Protein AF-A0A7Z9S415-F1 (afdb_monomer)

Solvent-accessible surface area (backbone atoms only — not comparable to full-atom values): 5398 Å²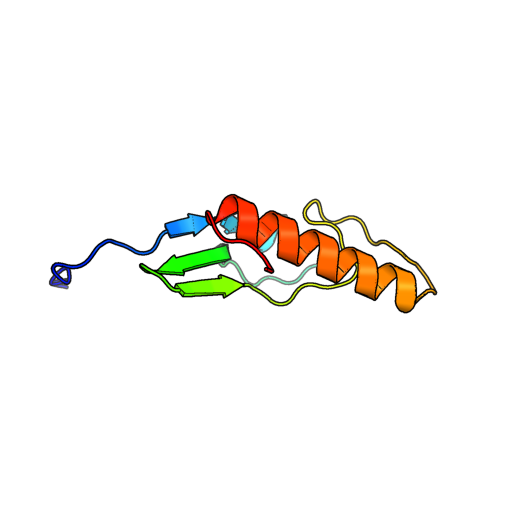 total; per-residue (Å²): 140,84,82,82,77,68,98,63,80,79,63,45,73,39,75,66,46,47,36,71,81,71,39,86,88,70,58,86,72,81,43,81,52,52,48,30,36,32,50,85,95,45,77,49,71,56,91,69,45,28,46,47,98,89,68,51,80,44,41,89,96,32,69,65,52,15,50,53,41,17,50,53,51,49,47,55,52,31,47,78,63,75,45,68,94,118

Secondary structure (DSSP, 8-state):
------SSPPPEEEEEEEHHHH-TT------EEEEEEEETTEEEEPPP-SB-TTS-B--TT-HHHHHHHHHHHHHHHHHHTT----

Structure (mmCIF, N/CA/C/O backbone):
data_AF-A0A7Z9S415-F1
#
_entry.id   AF-A0A7Z9S415-F1
#
loop_
_atom_site.group_PDB
_atom_site.id
_atom_site.type_symbol
_atom_site.label_atom_id
_atom_site.label_alt_id
_atom_site.label_comp_id
_atom_site.label_asym_id
_atom_site.label_entity_id
_atom_site.label_seq_id
_atom_site.pdbx_PDB_ins_code
_atom_site.Cartn_x
_atom_site.Cartn_y
_atom_site.Cartn_z
_atom_site.occupancy
_atom_site.B_iso_or_equiv
_atom_site.auth_seq_id
_atom_site.auth_comp_id
_atom_site.auth_asym_id
_atom_site.auth_atom_id
_atom_site.pdbx_PDB_model_num
ATOM 1 N N . MET A 1 1 ? -13.071 27.574 15.336 1.00 40.09 1 MET A N 1
ATOM 2 C CA . MET A 1 1 ? -13.021 26.261 14.661 1.00 40.09 1 MET A CA 1
ATOM 3 C C . MET A 1 1 ? -13.253 25.207 15.732 1.00 40.09 1 MET A C 1
ATOM 5 O O . MET A 1 1 ? -12.397 25.045 16.588 1.00 40.09 1 MET A O 1
ATOM 9 N N . ALA A 1 2 ? -14.442 24.609 15.785 1.00 35.47 2 ALA A N 1
ATOM 10 C CA . ALA A 1 2 ? -14.786 23.607 16.793 1.00 35.47 2 ALA A CA 1
ATOM 11 C C . ALA A 1 2 ? -14.886 22.250 16.095 1.00 35.47 2 ALA A C 1
ATOM 13 O O . ALA A 1 2 ? -15.735 22.067 15.227 1.00 35.47 2 ALA A O 1
ATOM 14 N N . ALA A 1 3 ? -13.984 21.330 16.431 1.00 54.81 3 ALA A N 1
ATOM 15 C CA . ALA A 1 3 ? -14.087 19.942 16.012 1.00 54.81 3 ALA A CA 1
ATOM 16 C C . ALA A 1 3 ? -14.838 19.178 17.106 1.00 54.81 3 ALA A C 1
ATOM 18 O O . ALA A 1 3 ? -14.304 18.946 18.189 1.00 54.81 3 ALA A O 1
ATOM 19 N N . THR A 1 4 ? -16.085 18.803 16.844 1.00 52.00 4 THR A N 1
ATOM 20 C CA . THR A 1 4 ? -16.774 17.785 17.637 1.00 52.00 4 THR A CA 1
ATOM 21 C C . THR A 1 4 ? -16.186 16.429 17.262 1.00 52.00 4 THR A C 1
ATOM 23 O O . THR A 1 4 ? -16.418 15.912 16.171 1.00 52.00 4 THR A O 1
ATOM 26 N N . LEU A 1 5 ? -15.368 15.862 18.151 1.00 62.84 5 LEU A N 1
ATOM 27 C CA . LEU A 1 5 ? -14.836 14.511 17.983 1.00 62.84 5 LEU A CA 1
ATOM 28 C C . LEU A 1 5 ? -16.010 13.522 17.987 1.00 62.84 5 LEU A C 1
ATOM 30 O O . LEU A 1 5 ? -16.767 13.446 18.956 1.00 62.84 5 LEU A O 1
ATOM 34 N N . SER A 1 6 ? -16.174 12.766 16.901 1.00 60.72 6 SER A N 1
ATOM 35 C CA . SER A 1 6 ? -17.079 11.617 16.877 1.00 60.72 6 SER A CA 1
ATOM 36 C C . SER A 1 6 ? -16.712 10.672 18.024 1.00 60.72 6 SER A C 1
ATOM 38 O O . SER A 1 6 ? -15.533 10.371 18.191 1.00 60.72 6 SER A O 1
ATOM 40 N N . LYS A 1 7 ? -17.691 10.147 18.771 1.00 66.19 7 LYS A N 1
ATOM 41 C CA . LYS A 1 7 ? -17.494 9.183 19.878 1.00 66.19 7 LYS A CA 1
ATOM 42 C C . LYS A 1 7 ? -16.895 7.816 19.457 1.00 66.19 7 LYS A C 1
ATOM 44 O O . LYS A 1 7 ? -16.950 6.869 20.231 1.00 66.19 7 LYS A O 1
ATOM 49 N N . GLY A 1 8 ? -16.383 7.685 18.233 1.00 71.25 8 GLY A N 1
ATOM 50 C CA . GLY A 1 8 ? -15.760 6.469 17.705 1.00 71.25 8 GLY A CA 1
ATOM 51 C C . GLY A 1 8 ? -14.241 6.450 17.893 1.00 71.25 8 GLY A C 1
ATOM 52 O O . GLY A 1 8 ? -13.620 7.467 18.199 1.00 71.25 8 GLY A O 1
ATOM 53 N N . THR A 1 9 ? -13.629 5.285 17.685 1.00 81.19 9 THR A N 1
ATOM 54 C CA . THR A 1 9 ? -12.171 5.123 17.727 1.00 81.19 9 THR A CA 1
ATOM 55 C C . THR A 1 9 ? -11.511 5.911 16.587 1.00 81.19 9 THR A C 1
ATOM 57 O O . THR A 1 9 ? -11.901 5.730 15.430 1.00 81.19 9 THR A O 1
ATOM 60 N N . PRO A 1 10 ? -10.506 6.765 16.864 1.00 89.06 10 PRO A N 1
ATOM 61 C CA . PRO A 1 10 ? -9.742 7.431 15.817 1.00 89.06 10 PRO A CA 1
ATOM 62 C C . PRO A 1 10 ? -9.120 6.422 14.849 1.00 89.06 10 PRO A C 1
ATOM 64 O O . PRO A 1 10 ? -8.601 5.385 15.266 1.00 89.06 10 PRO A O 1
ATOM 67 N N . HIS A 1 11 ? -9.138 6.738 13.554 1.00 92.88 11 HIS A N 1
ATOM 68 C CA . HIS A 1 11 ? -8.449 5.921 12.562 1.00 92.88 11 HIS A CA 1
ATOM 69 C C . HIS A 1 11 ? -6.932 5.957 12.801 1.00 92.88 11 HIS A C 1
ATOM 71 O O . HIS A 1 11 ? -6.358 6.988 13.162 1.00 92.88 11 HIS A O 1
ATOM 77 N N . GLN A 1 12 ? -6.268 4.833 12.566 1.00 95.31 12 GLN A N 1
ATOM 78 C CA . GLN A 1 12 ? -4.822 4.703 12.689 1.00 95.31 12 GLN A CA 1
ATOM 79 C C . GLN A 1 12 ? -4.189 4.816 11.308 1.00 95.31 12 GLN A C 1
ATOM 81 O O . GLN A 1 12 ? -4.616 4.154 10.368 1.00 95.31 12 GLN A O 1
ATOM 86 N N . ARG A 1 13 ? -3.167 5.662 11.180 1.00 96.62 13 ARG A N 1
ATOM 87 C CA . ARG A 1 13 ? -2.381 5.824 9.949 1.00 96.62 13 ARG A CA 1
ATOM 88 C C . ARG A 1 13 ? -1.016 5.177 10.143 1.00 96.62 13 ARG A C 1
ATOM 90 O O . ARG A 1 13 ? -0.291 5.583 11.054 1.00 96.62 13 ARG A O 1
ATOM 97 N N . LEU A 1 14 ? -0.659 4.247 9.269 1.00 96.19 14 LEU A N 1
ATOM 98 C CA . LEU A 1 14 ? 0.551 3.428 9.356 1.00 96.19 14 LEU A CA 1
ATOM 99 C C . LEU A 1 14 ? 1.534 3.802 8.238 1.00 96.19 14 LEU A C 1
ATOM 101 O O . LEU A 1 14 ? 1.126 4.294 7.180 1.00 96.19 14 LEU A O 1
ATOM 105 N N . ARG A 1 15 ? 2.838 3.621 8.494 1.00 94.81 15 ARG A N 1
ATOM 106 C CA . ARG A 1 15 ? 3.944 4.032 7.602 1.00 94.81 15 ARG A CA 1
ATOM 107 C C . ARG A 1 15 ? 3.731 5.434 7.011 1.00 94.81 15 ARG A C 1
ATOM 109 O O . ARG A 1 15 ? 3.548 5.613 5.805 1.00 94.81 15 ARG A O 1
ATOM 116 N N . LYS A 1 16 ? 3.660 6.433 7.894 1.00 95.69 16 LYS A N 1
ATOM 117 C CA . LYS A 1 16 ? 3.502 7.846 7.518 1.00 95.69 16 LYS A CA 1
ATOM 118 C C . LYS A 1 16 ? 4.788 8.351 6.863 1.00 95.69 16 LYS A C 1
ATOM 120 O O . LYS A 1 16 ? 5.869 7.975 7.300 1.00 95.69 16 LYS A O 1
ATOM 125 N N . PHE A 1 17 ? 4.666 9.219 5.868 1.00 93.19 17 PHE A N 1
ATOM 126 C CA . PHE A 1 17 ? 5.809 9.848 5.205 1.00 93.19 17 PHE A CA 1
ATOM 127 C C . PHE A 1 17 ? 5.446 11.244 4.689 1.00 93.19 17 PHE A C 1
ATOM 129 O O . PHE A 1 17 ? 4.265 11.549 4.479 1.00 93.19 17 PHE A O 1
ATOM 136 N N . HIS A 1 18 ? 6.457 12.090 4.494 1.00 93.94 18 HIS A N 1
ATOM 137 C CA . HIS A 1 18 ? 6.322 13.345 3.761 1.00 93.94 18 HIS A CA 1
ATOM 138 C C . HIS A 1 18 ? 6.681 13.114 2.291 1.00 93.94 18 HIS A C 1
ATOM 140 O O . HIS A 1 18 ? 7.601 12.353 1.993 1.00 93.94 18 HIS A O 1
ATOM 146 N N . THR A 1 19 ? 5.967 13.746 1.358 1.00 91.69 19 THR A N 1
ATOM 147 C CA . THR A 1 19 ? 6.263 13.589 -0.078 1.00 91.69 19 THR A CA 1
ATOM 148 C C . THR A 1 19 ? 7.670 14.042 -0.437 1.00 91.69 19 THR A C 1
ATOM 150 O O . THR A 1 19 ? 8.271 13.4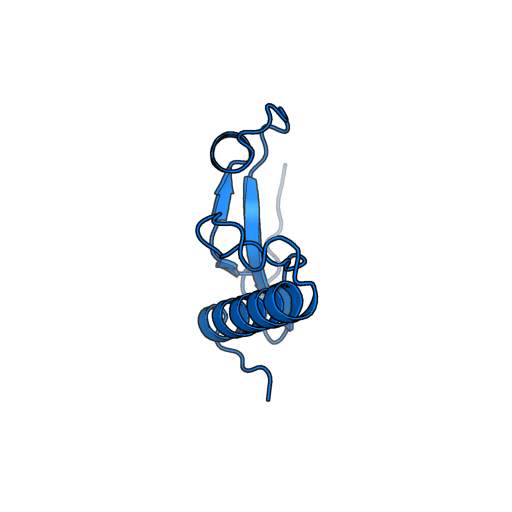54 -1.324 1.00 91.69 19 THR A O 1
ATOM 153 N N . ASP A 1 20 ? 8.209 15.019 0.286 1.00 90.19 20 ASP A N 1
ATOM 154 C CA . ASP A 1 20 ? 9.539 15.575 0.011 1.00 90.19 20 ASP A CA 1
ATOM 155 C C . ASP A 1 20 ? 10.668 14.567 0.302 1.00 90.19 20 ASP A C 1
ATOM 157 O O . ASP A 1 20 ? 11.716 14.620 -0.335 1.00 90.19 20 ASP A O 1
ATOM 161 N N . ASP A 1 21 ? 10.440 13.608 1.208 1.00 88.12 21 ASP A N 1
ATOM 162 C CA . ASP A 1 21 ? 11.405 12.544 1.522 1.00 88.12 21 ASP A CA 1
ATOM 163 C C . ASP A 1 21 ? 11.273 11.342 0.571 1.00 88.12 21 ASP A C 1
ATOM 165 O O . ASP A 1 21 ? 12.236 10.615 0.312 1.00 88.12 21 ASP A O 1
ATOM 169 N N . ALA A 1 22 ? 10.056 11.104 0.074 1.00 85.12 22 ALA A N 1
ATOM 170 C CA . ALA A 1 22 ? 9.716 9.915 -0.702 1.00 85.12 22 ALA A CA 1
ATOM 171 C C . ALA A 1 22 ? 9.843 10.118 -2.219 1.00 85.12 22 ALA A C 1
ATOM 173 O O . ALA A 1 22 ? 10.204 9.180 -2.928 1.00 85.12 22 ALA A O 1
ATOM 174 N N . TYR A 1 23 ? 9.526 11.308 -2.733 1.00 86.19 23 TYR A N 1
ATOM 175 C CA . TYR A 1 23 ? 9.499 11.601 -4.167 1.00 86.19 23 TYR A CA 1
ATOM 176 C C . TYR A 1 23 ? 10.767 12.355 -4.566 1.00 86.19 23 TYR A C 1
ATOM 178 O O . TYR A 1 23 ? 10.853 13.580 -4.514 1.00 86.19 23 TYR A O 1
ATOM 186 N N . LYS A 1 24 ? 11.791 11.582 -4.944 1.00 82.38 24 LYS A N 1
ATOM 187 C CA . LYS A 1 24 ? 13.124 12.088 -5.318 1.00 82.38 24 LYS A CA 1
ATOM 188 C C . LYS A 1 24 ? 13.226 12.532 -6.782 1.00 82.38 24 LYS A C 1
ATOM 190 O O . LYS A 1 24 ? 14.278 12.990 -7.211 1.00 82.38 24 LYS A O 1
ATOM 195 N N . ASP A 1 25 ? 12.141 12.407 -7.537 1.00 83.38 25 ASP A N 1
ATOM 196 C CA . ASP A 1 25 ? 12.008 12.810 -8.941 1.00 83.38 25 ASP A CA 1
ATOM 197 C C . ASP A 1 25 ? 11.731 14.316 -9.117 1.00 83.38 25 ASP A C 1
ATOM 199 O O . ASP A 1 25 ? 11.584 14.801 -10.237 1.00 83.38 25 ASP A O 1
ATOM 203 N N . GLY A 1 26 ? 11.686 15.073 -8.016 1.00 80.69 26 GLY A N 1
ATOM 204 C CA . GLY A 1 26 ? 11.510 16.525 -8.026 1.00 80.69 26 GLY A CA 1
ATOM 205 C C . GLY A 1 26 ? 10.056 16.988 -7.918 1.00 80.69 26 GLY A C 1
ATOM 206 O O . GLY A 1 26 ? 9.801 18.191 -8.020 1.00 80.69 26 GLY A O 1
ATOM 207 N N . GLN A 1 27 ? 9.102 16.081 -7.677 1.00 85.31 27 GLN A N 1
ATOM 208 C CA . GLN A 1 27 ? 7.715 16.454 -7.394 1.00 85.31 27 GLN A CA 1
ATOM 209 C C . GLN A 1 27 ? 7.591 17.224 -6.067 1.00 85.31 27 GLN A C 1
ATOM 211 O O . GLN A 1 27 ? 7.881 16.703 -4.994 1.00 85.31 27 GLN A O 1
ATOM 216 N N . LYS A 1 28 ? 7.090 18.467 -6.121 1.00 88.12 28 LYS A N 1
ATOM 217 C CA . LYS A 1 28 ? 6.938 19.356 -4.951 1.00 88.12 28 LYS A CA 1
ATOM 218 C C . LYS A 1 28 ? 5.500 19.394 -4.432 1.00 88.12 28 LYS A C 1
ATOM 220 O O . LYS A 1 28 ? 4.814 20.404 -4.566 1.00 88.12 28 LYS A O 1
ATOM 225 N N . LEU A 1 29 ? 5.029 18.283 -3.867 1.00 91.19 29 LEU A N 1
ATOM 226 C CA . LEU A 1 29 ? 3.665 18.196 -3.324 1.00 91.19 29 LEU A CA 1
ATOM 227 C C . LEU A 1 29 ? 3.543 18.713 -1.882 1.00 91.19 29 LEU A C 1
ATOM 229 O O . LEU A 1 29 ? 2.450 19.111 -1.486 1.00 91.19 29 LEU A O 1
ATOM 233 N N . GLY A 1 30 ? 4.628 18.700 -1.096 1.00 92.25 30 GLY A N 1
ATOM 234 C CA . GLY A 1 30 ? 4.660 19.251 0.262 1.00 92.25 30 GLY A CA 1
ATOM 235 C C . GLY A 1 30 ? 3.586 18.698 1.211 1.00 92.25 30 GLY A C 1
ATOM 236 O O . GLY A 1 30 ? 3.024 19.452 2.004 1.00 92.25 30 GLY A O 1
ATOM 237 N N . THR A 1 31 ? 3.230 17.411 1.102 1.00 92.38 31 THR A N 1
ATOM 238 C CA . THR A 1 31 ? 2.100 16.827 1.843 1.00 92.38 31 THR A CA 1
ATOM 239 C C . THR A 1 31 ? 2.460 15.555 2.612 1.00 92.38 31 THR A C 1
ATOM 241 O O . THR A 1 31 ? 3.448 14.875 2.339 1.00 92.38 31 THR A O 1
ATOM 244 N N . ARG A 1 32 ? 1.630 15.218 3.608 1.00 94.56 32 ARG A N 1
ATOM 245 C CA . ARG A 1 32 ? 1.833 14.088 4.532 1.00 94.56 32 ARG A CA 1
ATOM 246 C C . ARG A 1 32 ? 0.921 12.918 4.202 1.00 94.56 32 ARG A C 1
ATOM 248 O O . ARG A 1 32 ? -0.260 12.931 4.560 1.00 94.56 32 ARG A O 1
ATOM 255 N N . PHE A 1 33 ? 1.481 11.850 3.656 1.00 94.00 33 PHE A N 1
ATOM 256 C CA . PHE A 1 33 ? 0.760 10.622 3.322 1.00 94.00 33 PHE A CA 1
ATOM 257 C C . PHE A 1 33 ? 1.049 9.482 4.306 1.00 94.00 33 PHE A C 1
ATOM 259 O O . PHE A 1 33 ? 1.793 9.619 5.277 1.00 94.00 33 PHE A O 1
ATOM 266 N N . CYS A 1 34 ? 0.341 8.372 4.122 1.00 95.94 34 CYS A N 1
ATOM 267 C CA . CYS A 1 34 ? 0.541 7.105 4.820 1.00 95.94 34 CYS A CA 1
ATOM 268 C C . CYS A 1 34 ? 0.290 5.960 3.837 1.00 95.94 34 CYS A C 1
ATOM 270 O O . CYS A 1 34 ? -0.409 6.158 2.841 1.00 95.94 34 CYS A O 1
ATOM 272 N N . LYS A 1 35 ? 0.863 4.780 4.091 1.00 95.31 35 LYS A N 1
ATOM 273 C CA . LYS A 1 35 ? 0.694 3.633 3.182 1.00 95.31 35 LYS A CA 1
ATOM 274 C C . LYS A 1 35 ? -0.578 2.834 3.464 1.00 95.31 35 LYS A C 1
ATOM 276 O O . LYS A 1 35 ? -1.166 2.309 2.521 1.00 95.31 35 LYS A O 1
ATOM 281 N N . SER A 1 36 ? -1.034 2.808 4.715 1.00 96.94 36 SER A N 1
ATOM 282 C CA . SER A 1 36 ? -2.300 2.181 5.102 1.00 96.94 36 SER A CA 1
ATOM 283 C C . SER A 1 36 ? -3.019 2.946 6.217 1.00 96.94 36 SER A C 1
ATOM 285 O O . SER A 1 36 ? -2.412 3.703 6.988 1.00 96.94 36 SER A O 1
ATOM 287 N N . VAL A 1 37 ? -4.343 2.783 6.266 1.00 97.38 37 VAL A N 1
ATOM 288 C CA . VAL A 1 37 ? -5.227 3.343 7.294 1.00 97.38 37 VAL A CA 1
ATOM 289 C C . VAL A 1 37 ? -6.147 2.256 7.829 1.00 97.38 37 VAL A C 1
ATOM 291 O O . VAL A 1 37 ? -6.872 1.642 7.052 1.00 97.38 37 VAL A O 1
ATOM 294 N N . ARG A 1 38 ? -6.183 2.072 9.151 1.00 95.00 38 ARG A N 1
ATOM 295 C CA . ARG A 1 38 ? -7.199 1.255 9.825 1.00 95.00 38 ARG A CA 1
ATOM 296 C C . ARG A 1 38 ? -8.268 2.150 10.434 1.00 95.00 38 ARG A C 1
ATOM 298 O O . ARG A 1 38 ? -7.965 2.993 11.277 1.00 95.00 38 ARG A O 1
ATOM 305 N N . ALA A 1 39 ? -9.517 1.947 10.041 1.00 93.62 39 ALA A N 1
ATOM 306 C CA . ALA A 1 39 ? -10.680 2.609 10.617 1.00 93.62 39 ALA A CA 1
ATOM 307 C C . ALA A 1 39 ? -11.663 1.537 11.103 1.00 93.62 39 ALA A C 1
ATOM 309 O O . ALA A 1 39 ? -12.469 1.023 10.330 1.00 93.62 39 ALA A O 1
ATOM 310 N N . GLY A 1 40 ? -11.554 1.176 12.385 1.00 89.81 40 GLY A N 1
ATOM 311 C CA . GLY A 1 40 ? -12.320 0.075 12.968 1.00 89.81 40 GLY A CA 1
ATOM 312 C C . GLY A 1 40 ? -11.939 -1.275 12.354 1.00 89.81 40 GLY A C 1
ATOM 313 O O . GLY A 1 40 ? -10.807 -1.740 12.517 1.00 89.81 40 GLY A O 1
ATOM 314 N N . ASP A 1 41 ? -12.902 -1.882 11.666 1.00 91.38 41 ASP A N 1
ATOM 315 C CA . ASP A 1 41 ? -12.827 -3.172 10.971 1.00 91.38 41 ASP A CA 1
ATOM 316 C C . ASP A 1 41 ? -12.361 -3.062 9.510 1.00 91.38 41 ASP A C 1
ATOM 318 O O . ASP A 1 41 ? -12.137 -4.075 8.856 1.00 91.38 41 ASP A O 1
ATOM 322 N N . ARG A 1 42 ? -12.196 -1.842 8.986 1.00 94.00 42 ARG A N 1
ATOM 323 C CA . ARG A 1 42 ? -11.785 -1.602 7.598 1.00 94.00 42 ARG A CA 1
ATOM 324 C C . ARG A 1 42 ? -10.332 -1.162 7.515 1.00 94.00 42 ARG A C 1
ATOM 326 O O . ARG A 1 42 ? -9.900 -0.270 8.252 1.00 94.00 42 ARG A O 1
ATOM 333 N N . VAL A 1 43 ? -9.613 -1.731 6.552 1.00 95.88 43 VAL A N 1
ATOM 334 C CA . VAL A 1 43 ? -8.258 -1.319 6.179 1.00 95.88 43 VAL A CA 1
ATOM 335 C C . VAL A 1 43 ? -8.283 -0.736 4.770 1.00 95.88 43 VAL A C 1
ATOM 337 O O . VAL A 1 43 ? -8.790 -1.352 3.839 1.00 95.88 43 VAL A O 1
ATOM 340 N N . TYR A 1 44 ? -7.727 0.462 4.619 1.00 96.19 44 TYR A N 1
ATOM 341 C CA . TYR A 1 44 ? -7.550 1.138 3.339 1.00 96.19 44 TYR A CA 1
ATOM 342 C C . TYR A 1 44 ? -6.065 1.159 3.000 1.00 96.19 44 TYR A C 1
ATOM 344 O O . TYR A 1 44 ? -5.253 1.657 3.785 1.00 96.19 44 TYR A O 1
ATOM 352 N N . LEU A 1 45 ? -5.712 0.640 1.829 1.00 95.50 45 LEU A N 1
ATOM 353 C CA . LEU A 1 45 ? -4.339 0.590 1.340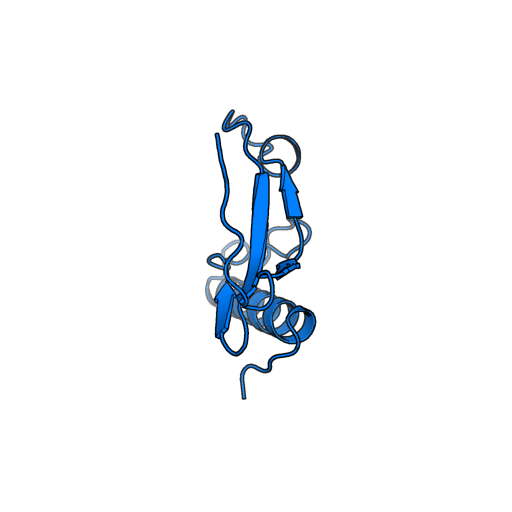 1.00 95.50 45 LEU A CA 1
ATOM 354 C C . LEU A 1 45 ? -4.143 1.599 0.214 1.00 95.50 45 LEU A C 1
ATOM 356 O O . LEU A 1 45 ? -4.992 1.756 -0.663 1.00 95.50 45 LEU A O 1
ATOM 360 N N . ARG A 1 46 ? -2.982 2.253 0.201 1.00 93.50 46 ARG A N 1
ATOM 361 C CA . ARG A 1 46 ? -2.504 2.956 -0.992 1.00 93.50 46 ARG A CA 1
ATOM 362 C C . ARG A 1 46 ? -2.158 1.917 -2.069 1.00 93.50 46 ARG A C 1
ATOM 364 O O . ARG A 1 46 ? -1.674 0.839 -1.734 1.00 93.50 46 ARG A O 1
ATOM 371 N N . GLY A 1 47 ? -2.341 2.250 -3.348 1.00 93.69 47 GL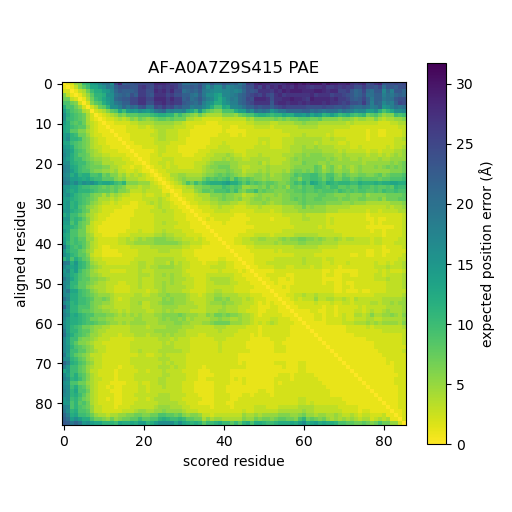Y A N 1
ATOM 372 C CA . GLY A 1 47 ? -1.991 1.354 -4.459 1.00 93.69 47 GLY A CA 1
ATOM 373 C C . GLY A 1 47 ? -0.526 0.892 -4.414 1.00 93.69 47 GLY A C 1
ATOM 374 O O . GLY A 1 47 ? 0.388 1.718 -4.298 1.00 93.69 47 GLY A O 1
ATOM 375 N N . GLN A 1 48 ? -0.309 -0.421 -4.475 1.00 96.06 48 GLN A N 1
ATOM 376 C CA . GLN A 1 48 ? 1.026 -1.023 -4.480 1.00 96.06 48 GLN A CA 1
ATOM 377 C C . GLN A 1 48 ? 1.502 -1.294 -5.908 1.00 96.06 48 GLN A C 1
ATOM 379 O O . GLN A 1 48 ? 0.705 -1.528 -6.811 1.00 96.06 48 GLN A O 1
ATOM 384 N N . THR A 1 49 ? 2.816 -1.223 -6.097 1.00 94.81 49 THR A N 1
ATOM 385 C CA . THR A 1 49 ? 3.513 -1.416 -7.375 1.00 94.81 49 THR A CA 1
ATOM 386 C C . THR A 1 49 ? 4.718 -2.336 -7.160 1.00 94.81 49 THR A C 1
ATOM 388 O O . THR A 1 49 ? 4.973 -2.756 -6.031 1.00 94.81 49 THR A O 1
ATOM 391 N N . GLY A 1 50 ? 5.502 -2.592 -8.214 1.00 96.38 50 GLY A N 1
ATOM 392 C CA . GLY A 1 50 ? 6.767 -3.335 -8.131 1.00 96.38 50 GLY A CA 1
ATOM 393 C C . GLY A 1 50 ? 7.885 -2.655 -7.325 1.00 96.38 50 GLY A C 1
ATOM 394 O O . GLY A 1 50 ? 8.993 -3.175 -7.258 1.00 96.38 50 GLY A O 1
ATOM 395 N N . SER A 1 51 ? 7.635 -1.496 -6.713 1.00 94.75 51 SER A N 1
ATOM 396 C CA . SER A 1 51 ? 8.579 -0.869 -5.785 1.00 94.75 51 SER A CA 1
ATOM 397 C C . SER A 1 51 ? 8.402 -1.439 -4.380 1.00 94.75 51 SER A C 1
ATOM 399 O O . SER A 1 51 ? 7.281 -1.481 -3.877 1.00 94.75 51 SER A O 1
ATOM 401 N N . SER A 1 52 ? 9.486 -1.827 -3.713 1.00 94.56 52 SER A N 1
ATOM 402 C CA . SER A 1 52 ? 9.468 -2.251 -2.313 1.00 94.56 52 SER A CA 1
ATOM 403 C C . SER A 1 52 ? 8.974 -1.129 -1.393 1.00 94.56 52 SER A C 1
ATOM 405 O O . SER A 1 52 ? 8.931 0.056 -1.754 1.00 94.56 52 SER A O 1
ATOM 407 N N . LEU A 1 53 ? 8.602 -1.479 -0.159 1.00 93.12 53 LEU A N 1
ATOM 408 C CA . LEU A 1 53 ? 8.149 -0.482 0.809 1.00 93.12 53 LEU A CA 1
ATOM 409 C C . LEU A 1 53 ? 9.246 0.521 1.211 1.00 93.12 53 LEU A C 1
ATOM 411 O O . LEU A 1 53 ? 8.875 1.613 1.656 1.00 93.12 53 LEU A O 1
ATOM 415 N N . ASP A 1 54 ? 10.516 0.188 0.972 1.00 90.12 54 ASP A N 1
ATOM 416 C CA . ASP A 1 54 ? 11.702 1.022 1.216 1.00 90.12 54 ASP A CA 1
ATOM 417 C C . ASP A 1 54 ? 12.130 1.842 -0.017 1.00 90.12 54 ASP A C 1
ATOM 419 O O . ASP A 1 54 ? 12.997 2.709 0.076 1.00 90.12 54 ASP A O 1
ATOM 423 N N . GLY A 1 55 ? 11.461 1.642 -1.160 1.00 88.62 55 GLY A N 1
ATOM 424 C CA . GLY A 1 55 ? 11.623 2.460 -2.366 1.00 88.62 55 GLY A CA 1
ATOM 425 C C . GLY A 1 55 ? 12.509 1.856 -3.456 1.00 88.62 55 GLY A C 1
ATOM 426 O O . GLY A 1 55 ? 12.787 2.537 -4.441 1.00 88.62 5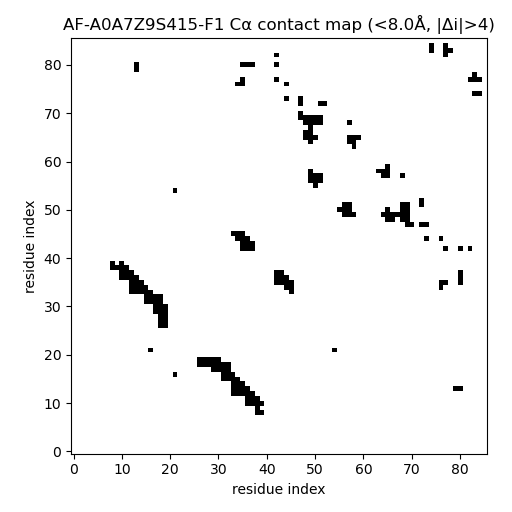5 GLY A O 1
ATOM 427 N N . GLU A 1 56 ? 12.927 0.599 -3.327 1.00 91.81 56 GLU A N 1
ATOM 428 C CA . GLU A 1 56 ? 13.703 -0.092 -4.363 1.00 91.81 56 GLU A CA 1
ATOM 429 C C . GLU A 1 56 ? 12.789 -0.641 -5.459 1.00 91.81 56 GLU A C 1
ATOM 431 O O . GLU A 1 56 ? 11.731 -1.194 -5.170 1.00 91.81 56 GLU A O 1
ATOM 436 N N . PHE A 1 57 ? 13.176 -0.509 -6.728 1.00 93.44 57 PHE A N 1
ATOM 437 C CA . PHE A 1 57 ? 12.398 -1.055 -7.841 1.00 93.44 57 PHE A CA 1
ATOM 438 C C . PHE A 1 57 ? 12.776 -2.516 -8.112 1.00 93.44 57 PHE A C 1
ATOM 440 O O . PHE A 1 57 ? 13.942 -2.821 -8.356 1.00 93.44 57 PHE A O 1
ATOM 447 N N . VAL A 1 58 ? 11.788 -3.411 -8.090 1.00 96.50 58 VAL A N 1
ATOM 448 C CA . VAL A 1 58 ? 11.961 -4.858 -8.281 1.00 96.50 58 VAL A CA 1
ATOM 449 C C . VAL A 1 58 ? 11.380 -5.277 -9.631 1.00 96.50 58 VAL A C 1
ATOM 451 O O . VAL A 1 58 ? 10.323 -4.797 -10.031 1.00 96.50 58 VAL A O 1
ATOM 454 N N . GLY A 1 59 ? 12.053 -6.201 -10.325 1.00 94.81 59 GLY A N 1
ATOM 455 C CA . GLY A 1 59 ? 11.537 -6.794 -11.564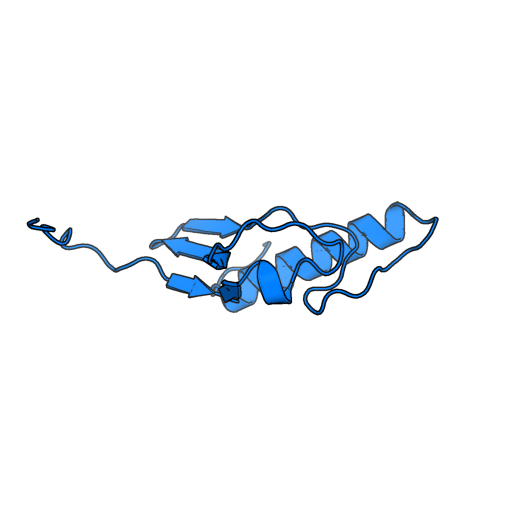 1.00 94.81 59 GLY A CA 1
ATOM 456 C C . GLY A 1 59 ? 11.682 -5.889 -12.789 1.00 94.81 59 GLY A C 1
ATOM 457 O O . GLY A 1 59 ? 10.740 -5.728 -13.560 1.00 94.81 59 GLY A O 1
ATOM 458 N N . ASN A 1 60 ? 12.846 -5.262 -12.987 1.00 95.88 60 ASN A N 1
ATOM 459 C CA . ASN A 1 60 ? 13.077 -4.445 -14.180 1.00 95.88 60 ASN A CA 1
ATOM 460 C C . ASN A 1 60 ? 12.934 -5.279 -15.464 1.00 95.88 60 ASN A C 1
ATOM 462 O O . ASN A 1 60 ? 13.691 -6.221 -15.679 1.00 95.88 60 ASN A O 1
ATOM 466 N N . GLY A 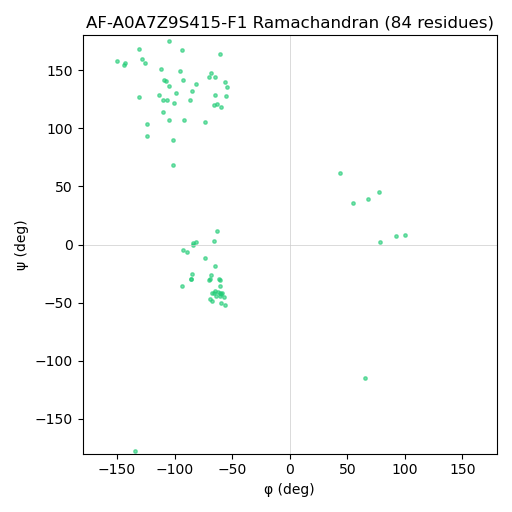1 61 ? 11.967 -4.917 -16.310 1.00 96.75 61 GLY A N 1
ATOM 467 C CA . GLY A 1 61 ? 11.612 -5.678 -17.513 1.00 96.75 61 GLY A CA 1
ATOM 468 C C . GLY A 1 61 ? 10.744 -6.920 -17.266 1.00 96.75 61 GLY A C 1
ATOM 469 O O . GLY A 1 61 ? 10.402 -7.601 -18.226 1.00 96.75 61 GLY A O 1
ATOM 470 N N . ASP A 1 62 ? 10.351 -7.196 -16.020 1.00 97.88 62 ASP A N 1
ATOM 471 C CA . ASP A 1 62 ? 9.550 -8.359 -15.632 1.00 97.88 62 ASP A CA 1
ATOM 472 C C . ASP A 1 62 ? 8.269 -7.925 -14.901 1.00 97.88 62 ASP A C 1
ATOM 474 O O . ASP A 1 62 ? 8.277 -7.553 -13.725 1.00 97.88 62 ASP A O 1
ATOM 478 N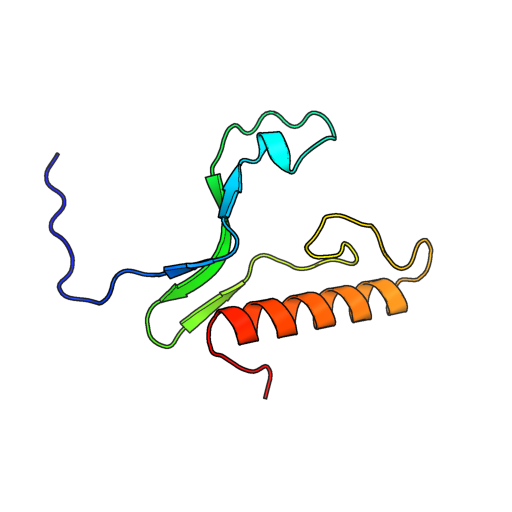 N . ALA A 1 63 ? 7.143 -7.979 -15.615 1.00 97.50 63 ALA A N 1
ATOM 479 C CA . ALA A 1 63 ? 5.840 -7.619 -15.066 1.00 97.50 63 ALA A CA 1
ATOM 480 C C . ALA A 1 63 ? 5.334 -8.615 -14.005 1.00 97.50 63 ALA A C 1
ATOM 482 O O . ALA A 1 63 ? 4.617 -8.206 -13.091 1.00 97.50 63 ALA A O 1
ATOM 483 N N . GLY A 1 64 ? 5.710 -9.896 -14.100 1.00 98.38 64 GLY A N 1
ATOM 484 C CA . GLY A 1 64 ? 5.332 -10.918 -13.124 1.00 98.38 64 GLY A CA 1
ATOM 485 C C . GLY A 1 64 ? 6.007 -10.658 -11.782 1.00 98.38 64 GLY A C 1
ATOM 486 O O . GLY A 1 64 ? 5.333 -10.533 -10.762 1.00 98.38 64 GLY A O 1
ATOM 487 N N . ALA A 1 65 ? 7.320 -10.422 -11.801 1.00 98.06 65 ALA A N 1
ATOM 488 C CA . ALA A 1 65 ? 8.074 -10.066 -10.600 1.00 98.06 65 ALA A CA 1
ATOM 489 C C . ALA A 1 65 ? 7.579 -8.758 -9.949 1.00 98.06 65 ALA A C 1
ATOM 491 O O . ALA A 1 65 ? 7.557 -8.641 -8.721 1.00 98.06 65 ALA A O 1
ATOM 492 N N . GLN A 1 66 ? 7.147 -7.773 -10.748 1.00 98.44 66 GLN A N 1
ATOM 493 C CA . GLN A 1 66 ? 6.550 -6.534 -10.233 1.00 98.44 66 GLN A CA 1
ATOM 494 C C . GLN A 1 66 ? 5.196 -6.776 -9.555 1.00 98.44 66 GLN A C 1
ATOM 496 O O . GLN A 1 66 ? 4.926 -6.189 -8.504 1.00 98.44 66 GLN A O 1
ATOM 501 N N . ALA A 1 67 ? 4.351 -7.631 -10.138 1.00 98.19 67 ALA A N 1
ATOM 502 C CA . ALA A 1 67 ? 3.073 -8.013 -9.547 1.00 98.19 67 ALA A CA 1
ATOM 503 C C . ALA A 1 67 ? 3.279 -8.774 -8.228 1.00 98.19 67 ALA A C 1
ATOM 505 O O . ALA A 1 67 ? 2.658 -8.431 -7.220 1.00 98.19 67 ALA A O 1
ATOM 506 N N . ASP A 1 68 ? 4.220 -9.719 -8.196 1.00 98.06 68 ASP A N 1
ATOM 507 C CA . ASP A 1 68 ? 4.577 -10.455 -6.982 1.00 98.06 68 ASP A CA 1
ATOM 508 C C . ASP A 1 68 ? 5.079 -9.517 -5.881 1.00 98.06 68 ASP A C 1
ATOM 510 O O . ASP A 1 68 ? 4.694 -9.646 -4.717 1.00 98.06 68 ASP A O 1
ATOM 514 N N . GLN A 1 69 ? 5.911 -8.530 -6.229 1.00 98.38 69 GLN A N 1
ATOM 515 C CA . GLN A 1 69 ? 6.367 -7.532 -5.264 1.00 98.38 69 GLN A CA 1
ATOM 516 C C . GLN A 1 69 ? 5.214 -6.661 -4.746 1.00 98.38 69 GLN A C 1
ATOM 518 O O . GLN A 1 69 ? 5.153 -6.381 -3.546 1.00 98.38 69 GLN A O 1
ATOM 523 N N . ALA A 1 70 ? 4.277 -6.266 -5.611 1.00 97.69 70 ALA A N 1
ATOM 524 C CA . ALA A 1 70 ? 3.094 -5.521 -5.191 1.00 97.69 70 ALA A CA 1
ATOM 525 C C . ALA A 1 70 ? 2.243 -6.328 -4.195 1.00 97.69 70 ALA A C 1
ATOM 527 O O . ALA A 1 70 ? 1.813 -5.775 -3.182 1.00 97.69 70 ALA A O 1
ATOM 528 N N . MET A 1 71 ? 2.062 -7.632 -4.430 1.00 97.69 71 MET A N 1
ATOM 529 C CA . MET A 1 71 ? 1.341 -8.522 -3.514 1.00 97.69 71 MET A CA 1
ATOM 530 C C . MET A 1 71 ? 2.066 -8.684 -2.174 1.00 97.69 71 MET A C 1
ATOM 532 O O . MET A 1 71 ? 1.428 -8.570 -1.130 1.00 97.69 71 MET A O 1
ATOM 536 N N . LYS A 1 72 ? 3.400 -8.831 -2.171 1.00 97.62 72 LYS A N 1
ATOM 537 C CA . LYS A 1 72 ? 4.202 -8.840 -0.930 1.00 97.62 72 LYS A CA 1
ATOM 538 C C . LYS A 1 72 ? 3.988 -7.566 -0.112 1.00 97.62 72 LYS A C 1
ATOM 540 O O . LYS A 1 72 ? 3.765 -7.633 1.093 1.00 97.62 72 LYS A O 1
ATOM 545 N N . ASN A 1 73 ? 3.999 -6.409 -0.775 1.00 97.56 73 ASN A N 1
ATOM 546 C CA . ASN A 1 73 ? 3.748 -5.133 -0.113 1.00 97.56 73 ASN A CA 1
ATOM 547 C C . ASN A 1 73 ? 2.336 -5.071 0.494 1.00 97.56 73 ASN A C 1
ATOM 549 O O . ASN A 1 73 ? 2.174 -4.553 1.597 1.00 97.56 73 ASN A O 1
ATOM 553 N N . ILE A 1 74 ? 1.318 -5.575 -0.216 1.00 97.25 74 ILE A N 1
ATOM 554 C CA . ILE A 1 74 ? -0.067 -5.635 0.277 1.00 97.25 74 ILE A CA 1
ATOM 555 C C . ILE A 1 74 ? -0.136 -6.475 1.551 1.00 97.25 74 ILE A C 1
ATOM 557 O O . ILE A 1 74 ? -0.657 -5.984 2.552 1.00 97.25 74 ILE A O 1
ATOM 561 N N . THR A 1 75 ? 0.431 -7.683 1.538 1.00 97.31 75 THR A N 1
ATOM 562 C CA . THR A 1 75 ? 0.442 -8.579 2.701 1.00 97.31 75 THR A CA 1
ATOM 563 C C . THR A 1 75 ? 1.072 -7.902 3.914 1.00 97.31 75 THR A C 1
ATOM 565 O O . THR A 1 75 ? 0.412 -7.778 4.942 1.00 97.31 75 THR A O 1
ATOM 568 N N . THR A 1 76 ? 2.278 -7.340 3.779 1.00 97.50 76 THR A N 1
ATOM 569 C CA . THR A 1 76 ? 2.946 -6.639 4.889 1.00 97.50 76 THR A CA 1
ATOM 570 C C . THR A 1 76 ? 2.114 -5.472 5.429 1.00 97.50 76 THR A C 1
ATOM 572 O O . THR A 1 76 ? 2.014 -5.285 6.638 1.00 97.50 76 THR A O 1
ATOM 575 N N . LEU A 1 77 ? 1.488 -4.672 4.557 1.00 96.88 77 LEU A N 1
ATOM 576 C CA . LEU A 1 77 ? 0.678 -3.531 4.998 1.00 96.88 77 LEU A CA 1
ATOM 577 C C . LEU A 1 77 ? -0.634 -3.947 5.681 1.00 96.88 77 LEU A C 1
ATOM 579 O O . LEU A 1 77 ? -1.116 -3.202 6.540 1.00 96.88 77 LEU A O 1
ATOM 583 N N . LEU A 1 78 ? -1.222 -5.085 5.295 1.00 96.31 78 LEU A N 1
ATOM 584 C CA . LEU A 1 78 ? -2.380 -5.670 5.977 1.00 96.31 78 LEU A CA 1
ATOM 585 C C . LEU A 1 78 ? -1.983 -6.199 7.356 1.00 96.31 78 LEU A C 1
ATOM 587 O O . LEU A 1 78 ? -2.638 -5.853 8.338 1.00 96.31 78 LEU A O 1
ATOM 591 N N . GLU A 1 79 ? -0.879 -6.940 7.447 1.00 96.81 79 GLU A N 1
ATOM 592 C CA . GLU A 1 79 ? -0.364 -7.490 8.707 1.00 96.81 79 GLU A CA 1
ATOM 593 C C . GLU A 1 79 ? -0.030 -6.383 9.714 1.00 96.81 79 GLU A C 1
ATOM 595 O O . GLU A 1 79 ? -0.448 -6.443 10.870 1.00 96.81 79 GLU A O 1
ATOM 600 N N . GLU A 1 80 ? 0.632 -5.308 9.272 1.00 96.19 80 GLU A N 1
ATOM 601 C CA . GLU A 1 80 ? 0.897 -4.120 10.099 1.00 96.19 80 GLU A CA 1
ATOM 602 C C . GLU A 1 80 ? -0.384 -3.423 10.569 1.00 96.19 80 GLU A C 1
ATOM 604 O O . GLU A 1 80 ? -0.411 -2.794 11.629 1.00 96.19 80 GLU A O 1
ATOM 609 N N . ALA A 1 81 ? -1.453 -3.523 9.780 1.00 95.31 81 ALA A N 1
ATOM 610 C CA . ALA A 1 81 ? -2.773 -3.048 10.152 1.00 95.31 81 ALA A CA 1
ATOM 611 C C . ALA A 1 81 ? -3.552 -4.064 10.997 1.00 95.31 81 ALA A C 1
ATOM 613 O O . ALA A 1 81 ? -4.682 -3.765 11.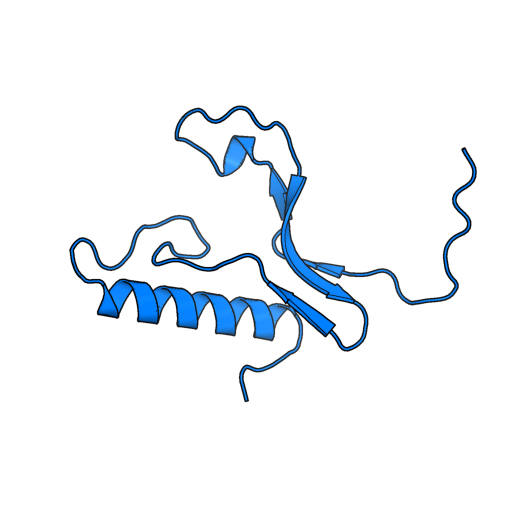373 1.00 95.31 81 ALA A O 1
ATOM 614 N N . GLY A 1 82 ? -2.985 -5.225 11.334 1.00 94.69 82 GLY A N 1
ATOM 615 C CA . GLY A 1 82 ? -3.646 -6.292 12.083 1.00 94.69 82 GLY A CA 1
ATOM 616 C C . GLY A 1 82 ? -4.769 -6.972 11.297 1.00 94.69 82 GLY A C 1
ATOM 617 O O . GLY A 1 82 ? -5.832 -7.217 11.873 1.00 94.69 82 GLY A O 1
ATOM 618 N N . ALA A 1 83 ? -4.557 -7.188 9.998 1.00 94.12 83 ALA A N 1
ATOM 619 C CA . ALA A 1 83 ? -5.418 -7.917 9.067 1.00 94.12 83 ALA A CA 1
ATOM 620 C C . ALA A 1 83 ? -4.597 -8.942 8.253 1.00 94.12 83 ALA A C 1
ATOM 622 O O . ALA A 1 83 ? -3.369 -8.893 8.255 1.00 94.12 83 ALA A O 1
ATOM 623 N N . SER A 1 84 ? -5.276 -9.843 7.541 1.00 92.50 84 SER A N 1
ATOM 624 C CA . SER A 1 84 ? -4.686 -10.847 6.643 1.00 92.50 84 SER A CA 1
ATOM 625 C C . SER A 1 84 ? -5.308 -10.761 5.242 1.00 92.50 84 SER A C 1
ATOM 627 O O . SER A 1 84 ? -6.418 -10.244 5.103 1.00 92.50 84 SER A O 1
ATOM 629 N N . PRO A 1 85 ? -4.607 -11.232 4.196 1.00 84.31 85 PRO A N 1
ATOM 630 C CA . PRO A 1 85 ? -5.184 -11.413 2.862 1.00 84.31 85 PRO A CA 1
ATOM 631 C C . PRO A 1 85 ? -6.138 -12.623 2.751 1.00 84.31 85 PRO A C 1
ATOM 633 O O . PRO A 1 85 ? -6.843 -12.712 1.748 1.00 84.31 85 PRO A O 1
ATOM 636 N N . ASP A 1 86 ? -6.157 -13.505 3.759 1.00 73.75 86 ASP A N 1
ATOM 637 C CA . ASP A 1 86 ? -7.065 -14.660 3.898 1.00 73.75 86 ASP A CA 1
ATOM 638 C C . ASP A 1 86 ? -8.379 -14.306 4.608 1.00 73.75 86 ASP A C 1
ATOM 640 O O . ASP A 1 86 ? -8.311 -13.544 5.609 1.00 73.75 86 ASP A O 1
#

Foldseek 3Di:
DDDDDDPADDKDFAQKDFCVVQPPVPDDPRDIHGQWIGDPPDIDGDQFWCAAPVGRHFQVVHRVSGVVRRVVNVQVSQVVNVHGPD

pLDDT: mean 89.86, std 12.47, range [35.47, 98.44]

Mean predicted aligned error: 5.41 Å

Radius of gyration: 15.6 Å; Cα contacts (8 Å, |Δi|>4): 114; chains: 1; bounding box: 31×41×37 Å

Sequence (86 aa):
MAATLSKGTPHQRLRKFHTDDAYKDGQKLGTRFCKSVRAGDRVYLRGQTGSSLDGEFVGNGDAGAQADQAMKNITTLLEEAGASPD

Nearest PDB structures (foldseek):
  1xrg-assembly1_A  TM=8.790E-01  e=2.300E-02  Acetivibrio thermocellus
  3v4d-assembly2_E  TM=8.710E-01  e=6.507E-02  Escherichia coli O6
  3m4s-assembly2_D  TM=8.857E-01  e=7.909E-02  Entamoeba histolytica HM-1:IMSS
  3v4d-assembly2_D  TM=7.739E-01  e=5.355E-02  Escherichia coli O6
  3v4d-assembly2_B  TM=7.877E-01  e=1.026E-01  Escherichia coli O6